Protein AF-A0A7S3RAZ2-F1 (afdb_monomer)

Solvent-accessible surface area (backbone atoms only — not comparable to full-atom values): 6724 Å² total; per-residue (Å²): 108,84,90,80,52,88,80,63,63,67,46,31,61,75,82,66,69,67,35,38,14,40,27,32,29,52,48,97,82,71,45,79,45,81,25,70,18,52,43,33,34,47,98,48,96,88,49,57,47,50,14,58,59,39,4,49,52,46,37,46,74,71,70,47,57,67,52,31,41,44,36,38,39,28,36,29,84,82,50,82,57,35,54,35,71,76,52,74,72,52,46,60,49,50,56,58,41,36,76,57,21,78,78,47,41,80,44,50,37,65,62,82,78,79,79,83,86,126

Radius of gyration: 14.63 Å; Cα contacts (8 Å, |Δi|>4): 218; chains: 1; bounding box: 33×42×39 Å

Organism: NCBI:txid141414

Sequence (118 aa):
DFASGQKDPFWHRKSGKVCLSVVLCRGQDDKLEAYRGMNTEVSLPAGSLCAERAAIARAASDFRPAASIVAIITADPGGRLNPLWPCEVCQSWLSKLKAQNPEISVIAVSSTACDSFA

pLDDT: mean 92.41, std 7.46, range [54.97, 98.38]

InterPro domains:
  IPR016192 APOBEC/CMP deaminase, zinc-binding [PS00903] (50-94)
  IPR016193 Cytidine deaminase-like [SSF53927] (33-106)
  IPR032723 Deaminase, LmjF36.5940-like [PF14421] (8-62)
  IPR032723 Deaminase, LmjF36.5940-like [PF14421] (76-116)

Foldseek 3Di:
DVVPDDDDCQFVVPPVFKKKKWWWFQDPVRDTDIFIFIKGAHPDPVGIRHRQNRRVVRCVVVVGDLLRTAEMEMDRQVLPCFLPDDDPVVVVVVVVSCVSHVNRYYYRGNHPDDDDDD

Structure (mmCIF, N/CA/C/O backbone):
data_AF-A0A7S3RAZ2-F1
#
_entry.id   AF-A0A7S3RAZ2-F1
#
loop_
_atom_site.group_PDB
_atom_site.id
_atom_site.type_symbol
_atom_site.label_atom_id
_atom_site.label_alt_id
_atom_site.label_comp_id
_atom_site.label_asym_id
_atom_site.label_entity_id
_atom_site.label_seq_id
_atom_site.pdbx_PDB_ins_code
_atom_site.Cartn_x
_atom_site.Cartn_y
_atom_site.Cartn_z
_atom_site.occupancy
_atom_site.B_iso_or_equiv
_atom_site.auth_seq_id
_atom_site.auth_comp_id
_atom_site.auth_asym_id
_atom_site.auth_atom_id
_atom_site.pdbx_PDB_model_num
ATOM 1 N N . ASP A 1 1 ? -8.542 -4.751 -15.168 1.00 63.50 1 ASP A N 1
ATOM 2 C CA . ASP A 1 1 ? -7.644 -5.891 -14.926 1.00 63.50 1 ASP A CA 1
ATOM 3 C C . ASP A 1 1 ? -6.211 -5.411 -15.171 1.00 63.50 1 ASP A C 1
ATOM 5 O O . ASP A 1 1 ? -6.010 -4.594 -16.062 1.00 63.50 1 ASP A O 1
ATOM 9 N N . PHE A 1 2 ? -5.254 -5.792 -14.318 1.00 76.19 2 PHE A N 1
ATOM 10 C CA . PHE A 1 2 ? -3.861 -5.335 -14.424 1.00 76.19 2 PHE A CA 1
ATOM 11 C C . PHE A 1 2 ? -3.203 -5.818 -15.723 1.00 76.19 2 PHE A C 1
ATOM 13 O O . PHE A 1 2 ? -2.465 -5.059 -16.350 1.00 76.19 2 PHE A O 1
ATOM 20 N N . ALA A 1 3 ? -3.494 -7.052 -16.148 1.00 75.81 3 ALA A N 1
ATOM 21 C CA . ALA A 1 3 ? -2.902 -7.635 -17.350 1.00 75.81 3 ALA A CA 1
ATOM 22 C C . ALA A 1 3 ? -3.418 -6.974 -18.639 1.00 75.81 3 ALA A C 1
ATOM 24 O O . ALA A 1 3 ? -2.672 -6.842 -19.607 1.00 75.81 3 ALA A O 1
ATOM 25 N N . SER A 1 4 ? -4.673 -6.521 -18.637 1.00 77.25 4 SER A N 1
ATOM 26 C CA . SER A 1 4 ? -5.346 -5.956 -19.810 1.00 77.25 4 SER A CA 1
ATOM 27 C C . SER A 1 4 ? -5.179 -4.437 -19.968 1.00 77.25 4 SER A C 1
ATOM 29 O O . SER A 1 4 ? -5.682 -3.864 -20.932 1.00 77.25 4 SER A O 1
ATOM 31 N N . GLY A 1 5 ? -4.568 -3.754 -18.995 1.00 79.12 5 GLY A N 1
ATOM 32 C CA . GLY A 1 5 ? -4.484 -2.293 -18.971 1.00 79.12 5 GLY A CA 1
ATOM 33 C C . GLY A 1 5 ? -3.352 -1.744 -19.841 1.00 79.12 5 GLY A C 1
ATOM 34 O O . GLY A 1 5 ? -2.210 -2.195 -19.738 1.00 79.12 5 GLY A O 1
ATOM 35 N N . GLN A 1 6 ? -3.636 -0.716 -20.650 1.00 83.25 6 GLN A N 1
ATOM 36 C CA . GLN A 1 6 ? -2.586 0.044 -21.330 1.00 83.25 6 GLN A CA 1
ATOM 37 C C . GLN A 1 6 ? -1.728 0.773 -20.290 1.00 83.25 6 GLN A C 1
ATOM 39 O O . GLN A 1 6 ? -2.229 1.555 -19.481 1.00 83.25 6 GLN A O 1
ATOM 44 N N . LYS A 1 7 ? -0.422 0.504 -20.307 1.00 85.56 7 LYS A N 1
ATOM 45 C CA . LYS A 1 7 ? 0.535 1.114 -19.382 1.00 85.56 7 LYS A CA 1
ATOM 46 C C . LYS A 1 7 ? 1.023 2.435 -19.958 1.00 85.56 7 LYS A C 1
ATOM 48 O O . LYS A 1 7 ? 1.630 2.453 -21.026 1.00 85.56 7 LYS A O 1
ATOM 53 N N . ASP A 1 8 ? 0.789 3.520 -19.234 1.00 89.50 8 ASP A N 1
ATOM 54 C CA . ASP A 1 8 ? 1.394 4.812 -19.541 1.00 89.50 8 ASP A CA 1
ATOM 55 C C . ASP A 1 8 ? 2.811 4.867 -18.925 1.00 89.50 8 ASP A C 1
ATOM 57 O O . ASP A 1 8 ? 2.956 4.715 -17.701 1.00 89.50 8 ASP A O 1
ATOM 61 N N . PRO A 1 9 ? 3.868 5.053 -19.745 1.00 88.44 9 PRO A N 1
ATOM 62 C CA . PRO A 1 9 ? 5.252 5.083 -19.275 1.00 88.44 9 PRO A CA 1
ATOM 63 C C . PRO A 1 9 ? 5.532 6.224 -18.289 1.00 88.44 9 PRO A C 1
ATOM 65 O O . PRO A 1 9 ? 6.489 6.135 -17.519 1.00 88.44 9 PRO A O 1
ATOM 68 N N . PHE A 1 10 ? 4.705 7.273 -18.261 1.00 92.00 10 PHE A N 1
ATOM 69 C CA . PHE A 1 10 ? 4.857 8.391 -17.336 1.00 92.00 10 PHE A CA 1
ATOM 70 C C . PHE A 1 10 ? 4.833 7.945 -15.867 1.00 92.00 10 PHE A C 1
ATOM 72 O O . PHE A 1 10 ? 5.679 8.368 -15.072 1.00 92.00 10 PHE A O 1
ATOM 79 N N . TRP A 1 11 ? 3.903 7.053 -15.504 1.00 93.12 11 TRP A N 1
ATOM 80 C CA . TRP A 1 11 ? 3.689 6.649 -14.111 1.00 93.12 11 TRP A CA 1
ATOM 81 C C . TRP A 1 11 ? 4.777 5.732 -13.560 1.00 93.12 11 TRP A C 1
ATOM 83 O O . TRP A 1 11 ? 4.918 5.657 -12.347 1.00 93.12 11 TRP A O 1
ATOM 93 N N . HIS A 1 12 ? 5.570 5.074 -14.407 1.00 92.75 12 HIS A N 1
ATOM 94 C CA . HIS A 1 12 ? 6.629 4.140 -13.995 1.00 92.75 12 HIS A CA 1
ATOM 95 C C . HIS A 1 12 ? 7.958 4.451 -14.699 1.00 92.75 12 HIS A C 1
ATOM 97 O O . HIS A 1 12 ? 8.694 3.559 -15.114 1.00 92.75 12 HIS A O 1
ATOM 103 N N . ARG A 1 13 ? 8.262 5.744 -14.862 1.00 89.94 13 ARG A N 1
ATOM 104 C CA . ARG A 1 13 ? 9.382 6.238 -15.683 1.00 89.94 13 ARG A CA 1
ATOM 105 C C . ARG A 1 13 ? 10.790 5.919 -15.167 1.00 89.94 13 ARG A C 1
ATOM 107 O O . ARG A 1 13 ? 11.744 6.202 -15.885 1.00 89.94 13 ARG A O 1
ATOM 114 N N . LYS A 1 14 ? 10.957 5.433 -13.929 1.00 88.56 14 LYS A N 1
ATOM 115 C CA . LYS A 1 14 ? 12.289 5.175 -13.349 1.00 88.56 14 LYS A CA 1
ATOM 116 C C . LYS A 1 14 ? 12.703 3.723 -13.537 1.00 88.56 14 LYS A C 1
ATOM 118 O O . LYS A 1 14 ? 13.692 3.451 -14.204 1.00 88.56 14 LYS A O 1
ATOM 123 N N . SER A 1 15 ? 11.967 2.802 -12.929 1.00 89.88 15 SER A N 1
ATOM 124 C CA . SER A 1 15 ? 12.282 1.377 -12.921 1.00 89.88 15 SER A CA 1
ATOM 125 C C . SER A 1 15 ? 11.433 0.572 -13.904 1.00 89.88 15 SER A C 1
ATOM 127 O O . SER A 1 15 ? 11.802 -0.551 -14.246 1.00 89.88 15 SER A O 1
ATOM 129 N 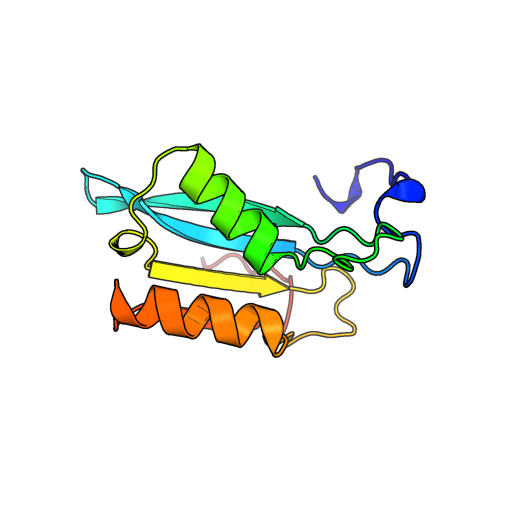N . GLY A 1 16 ? 10.282 1.107 -14.329 1.00 89.06 16 GLY A N 1
ATOM 130 C CA . GLY A 1 16 ? 9.278 0.372 -15.103 1.00 89.06 16 GLY A CA 1
ATOM 131 C C . GLY A 1 16 ? 8.548 -0.714 -14.304 1.00 89.06 16 GLY A C 1
ATOM 132 O O . GLY A 1 16 ? 7.707 -1.419 -14.863 1.00 89.06 16 GLY A O 1
ATOM 133 N N . LYS A 1 17 ? 8.861 -0.880 -13.012 1.00 89.88 17 LYS A N 1
ATOM 134 C CA . LYS A 1 17 ? 8.290 -1.927 -12.163 1.00 89.88 17 LYS A CA 1
ATOM 135 C C . LYS A 1 17 ? 6.982 -1.458 -11.552 1.00 89.88 17 LYS A C 1
ATOM 137 O O . LYS A 1 17 ? 6.911 -0.380 -10.964 1.00 89.88 17 LYS A O 1
ATOM 142 N N . VAL A 1 18 ? 5.973 -2.313 -11.649 1.00 93.00 18 VAL A N 1
ATOM 143 C CA . VAL A 1 18 ? 4.691 -2.104 -10.984 1.00 93.00 18 VAL A CA 1
ATOM 144 C C . VAL A 1 18 ? 4.676 -2.910 -9.696 1.00 93.00 18 VAL A C 1
ATOM 146 O O . VAL A 1 18 ? 5.044 -4.076 -9.698 1.00 93.00 18 VAL A O 1
ATOM 149 N N . CYS A 1 19 ? 4.208 -2.296 -8.623 1.00 94.75 19 CYS A N 1
ATOM 150 C CA . CYS A 1 19 ? 3.876 -2.912 -7.354 1.00 94.75 19 CYS A CA 1
ATOM 151 C C . CYS A 1 19 ? 2.410 -2.590 -7.062 1.00 94.75 19 CYS A C 1
ATOM 153 O O . CYS A 1 19 ? 1.959 -1.459 -7.262 1.00 94.75 19 CYS A O 1
ATOM 155 N N . LEU A 1 20 ? 1.673 -3.577 -6.573 1.00 95.69 20 LEU A N 1
ATOM 156 C CA . LEU A 1 20 ? 0.270 -3.455 -6.204 1.00 95.69 20 LEU A CA 1
ATOM 157 C C . LEU A 1 20 ? 0.131 -3.626 -4.698 1.00 95.69 20 LEU A C 1
ATOM 159 O O . LEU A 1 20 ? 0.851 -4.414 -4.086 1.00 95.69 20 LEU A O 1
ATOM 163 N N . SER A 1 21 ? -0.814 -2.906 -4.104 1.00 97.44 21 SER A N 1
ATOM 164 C CA . SER A 1 21 ? -1.168 -3.083 -2.703 1.00 97.44 21 SER A CA 1
ATOM 165 C C . SER A 1 21 ? -2.676 -3.033 -2.498 1.00 97.44 21 SER A C 1
ATOM 167 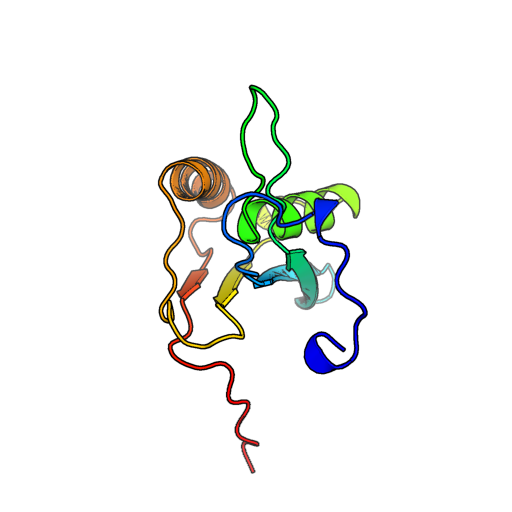O O . SER A 1 21 ? -3.395 -2.342 -3.225 1.00 97.44 21 SER A O 1
ATOM 169 N N . VAL A 1 22 ? -3.148 -3.777 -1.503 1.00 97.75 22 VAL A N 1
ATOM 170 C CA . VAL A 1 22 ? -4.521 -3.745 -1.009 1.00 97.75 22 VAL A CA 1
ATOM 171 C C . VAL A 1 22 ? -4.494 -3.413 0.476 1.00 97.75 22 VAL A C 1
ATOM 173 O O . VAL A 1 22 ? -3.835 -4.089 1.261 1.00 97.75 22 VAL A O 1
ATOM 176 N N . VAL A 1 23 ? -5.243 -2.384 0.854 1.00 98.38 23 VAL A N 1
ATOM 177 C CA . VAL A 1 23 ? -5.566 -2.044 2.239 1.00 98.38 23 VAL A CA 1
ATOM 178 C C . VAL A 1 23 ? -6.953 -2.588 2.542 1.00 98.38 23 VAL A C 1
ATOM 180 O O . VAL A 1 23 ? -7.895 -2.307 1.802 1.00 98.38 23 VAL A O 1
ATOM 183 N N . LEU A 1 24 ? -7.080 -3.355 3.621 1.00 98.25 24 LEU A N 1
ATOM 184 C CA . LEU A 1 24 ? -8.367 -3.805 4.139 1.00 98.25 24 LEU A CA 1
ATOM 185 C C . LEU A 1 24 ? -8.773 -2.926 5.318 1.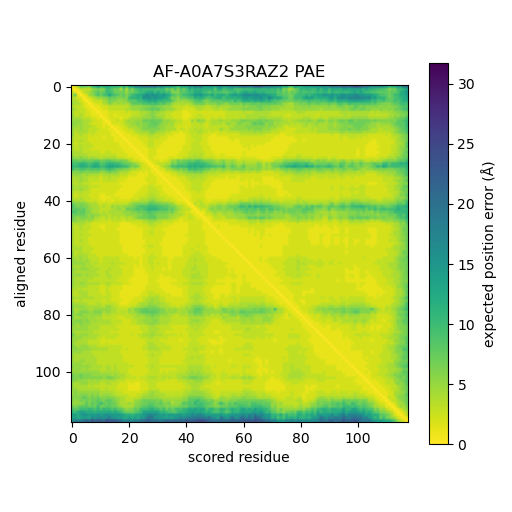00 98.25 24 LEU A C 1
ATOM 187 O O . LEU A 1 24 ? -8.025 -2.801 6.292 1.00 98.25 24 LEU A O 1
ATOM 191 N N . CYS A 1 25 ? -9.968 -2.355 5.231 1.00 98.00 25 CYS A N 1
ATOM 192 C CA . CYS A 1 25 ? -10.613 -1.624 6.311 1.00 98.00 25 CYS A CA 1
ATOM 193 C C . CYS A 1 25 ? -11.812 -2.413 6.834 1.00 98.00 25 CYS A C 1
ATOM 195 O O . CYS A 1 25 ? -12.557 -3.000 6.052 1.00 98.00 25 CYS A O 1
ATOM 197 N N . ARG A 1 26 ? -12.030 -2.394 8.147 1.00 97.44 26 ARG A N 1
ATOM 198 C CA . ARG A 1 26 ? -13.258 -2.894 8.767 1.00 97.44 26 ARG A CA 1
ATOM 199 C C . ARG A 1 26 ? -14.334 -1.805 8.734 1.00 97.44 26 ARG A C 1
ATOM 201 O O . ARG A 1 26 ? -14.116 -0.702 9.235 1.00 97.44 26 ARG A O 1
ATOM 208 N N . GLY A 1 27 ? -15.458 -2.098 8.089 1.00 92.94 27 GLY A N 1
ATOM 209 C CA . GLY A 1 27 ? -16.639 -1.242 8.011 1.00 92.94 27 GLY A CA 1
ATOM 210 C C . GLY A 1 27 ? -17.463 -1.241 9.301 1.00 92.94 27 GLY A C 1
ATOM 211 O O . GLY A 1 27 ? -17.135 -1.925 10.267 1.00 92.94 27 GLY A O 1
ATOM 212 N N . GLN A 1 28 ? -18.547 -0.459 9.312 1.00 83.56 28 GLN A N 1
ATOM 213 C CA . GLN A 1 28 ? -19.447 -0.338 10.471 1.00 83.56 28 GLN A CA 1
ATOM 214 C C . GLN A 1 28 ? -20.240 -1.621 10.764 1.00 83.56 28 GLN A C 1
ATOM 216 O O . GLN A 1 28 ? -20.669 -1.830 11.891 1.00 83.56 28 GLN A O 1
ATOM 221 N N . ASP A 1 29 ? -20.434 -2.471 9.759 1.00 90.38 29 ASP A N 1
ATOM 222 C CA . ASP A 1 29 ? -21.132 -3.756 9.835 1.00 90.38 29 ASP A CA 1
ATOM 223 C C . ASP A 1 29 ? -20.157 -4.946 9.912 1.00 90.38 29 ASP A C 1
ATOM 225 O O . ASP A 1 29 ? -20.491 -6.053 9.492 1.00 90.38 29 ASP A O 1
ATOM 229 N N . ASP A 1 30 ? -18.929 -4.696 10.382 1.00 88.94 30 ASP A N 1
ATOM 230 C CA . ASP A 1 30 ? -17.798 -5.633 10.407 1.00 88.94 30 ASP A CA 1
ATOM 231 C C . ASP A 1 30 ? -17.372 -6.192 9.037 1.00 88.94 30 ASP A C 1
ATOM 233 O O . ASP A 1 30 ? -16.449 -7.011 8.959 1.00 88.94 30 ASP A O 1
ATOM 237 N N . LYS A 1 31 ? -17.958 -5.719 7.928 1.00 95.25 31 LYS A N 1
ATOM 238 C CA . LYS A 1 31 ? -17.523 -6.134 6.593 1.00 95.25 31 LYS A CA 1
ATOM 239 C C . LYS A 1 31 ? -16.151 -5.572 6.269 1.00 95.25 31 LYS A C 1
ATOM 241 O O . LYS A 1 31 ? -15.805 -4.445 6.622 1.00 95.25 31 LYS A O 1
ATOM 246 N N . LEU A 1 32 ? -15.366 -6.370 5.553 1.00 96.62 32 LEU A N 1
ATOM 247 C CA . LEU A 1 32 ? -14.074 -5.940 5.043 1.00 96.62 32 LEU A CA 1
ATOM 248 C C . LEU A 1 32 ? -14.254 -5.203 3.720 1.00 96.62 32 LEU A C 1
ATOM 250 O O . LEU A 1 32 ? -14.827 -5.726 2.766 1.00 96.62 32 LEU A O 1
ATOM 254 N N . GLU A 1 33 ? -13.704 -4.000 3.663 1.00 97.12 33 GLU A N 1
ATOM 255 C CA . GLU A 1 33 ? -13.672 -3.160 2.477 1.00 97.12 33 GLU A CA 1
ATOM 256 C C . GLU A 1 33 ? -12.238 -3.033 1.970 1.00 97.12 33 GLU A C 1
ATOM 258 O O . GLU A 1 33 ? -11.314 -2.761 2.739 1.00 97.12 33 GLU A O 1
ATOM 263 N N . ALA A 1 34 ? -12.047 -3.248 0.669 1.00 97.62 34 ALA A N 1
ATOM 264 C CA . ALA A 1 34 ? -10.728 -3.311 0.054 1.00 97.62 34 ALA A CA 1
ATOM 265 C C . ALA A 1 34 ? -10.425 -2.062 -0.780 1.00 97.62 34 ALA A C 1
ATOM 267 O O . ALA A 1 34 ? -11.141 -1.738 -1.728 1.00 97.62 34 ALA A O 1
ATOM 268 N N . TYR A 1 35 ? -9.292 -1.428 -0.491 1.00 98.06 35 TYR A N 1
ATOM 269 C CA . TYR A 1 35 ? -8.782 -0.260 -1.199 1.00 98.06 35 TYR A CA 1
ATOM 270 C C . TYR A 1 35 ? -7.490 -0.607 -1.920 1.00 98.06 35 TYR A C 1
ATOM 272 O O . TYR A 1 35 ? -6.540 -1.104 -1.322 1.00 98.06 35 TYR A O 1
ATOM 280 N N . ARG A 1 36 ? -7.456 -0.358 -3.229 1.00 97.38 36 ARG A N 1
ATOM 281 C CA . ARG A 1 36 ? -6.336 -0.737 -4.097 1.00 97.38 36 ARG A CA 1
ATOM 282 C C . ARG A 1 36 ? -5.393 0.442 -4.301 1.00 97.38 36 ARG A C 1
ATOM 284 O O . ARG A 1 36 ? -5.840 1.575 -4.465 1.00 97.38 36 ARG A O 1
ATOM 291 N N . GLY A 1 37 ? -4.100 0.154 -4.355 1.00 96.94 37 GLY A N 1
ATOM 292 C CA . GLY A 1 37 ? -3.046 1.109 -4.665 1.00 96.94 37 GLY A CA 1
ATOM 293 C C . GLY A 1 37 ? -2.018 0.522 -5.622 1.00 96.94 37 GLY A C 1
ATOM 294 O O . GLY A 1 37 ? -1.801 -0.688 -5.667 1.00 96.94 37 GLY A O 1
ATOM 295 N N . MET A 1 38 ? -1.383 1.405 -6.384 1.00 96.19 38 MET A N 1
ATOM 296 C CA . MET A 1 38 ? -0.280 1.102 -7.291 1.00 96.19 38 MET A CA 1
ATOM 297 C C . MET A 1 38 ? 0.811 2.147 -7.071 1.00 96.19 38 MET A C 1
ATOM 299 O O . MET A 1 38 ? 0.500 3.305 -6.773 1.00 96.19 38 MET A O 1
ATOM 303 N N . ASN A 1 39 ? 2.078 1.750 -7.168 1.00 96.19 39 ASN A N 1
ATOM 304 C CA . ASN A 1 39 ? 3.174 2.710 -7.082 1.00 96.19 39 ASN A CA 1
ATOM 305 C C . ASN A 1 39 ? 3.148 3.694 -8.262 1.00 96.19 39 ASN A C 1
ATOM 307 O O . ASN A 1 39 ? 2.624 3.404 -9.333 1.00 96.19 39 ASN A O 1
ATOM 311 N N . THR A 1 40 ? 3.741 4.868 -8.064 1.00 96.00 40 THR A N 1
ATOM 312 C CA . THR A 1 40 ? 4.047 5.805 -9.147 1.00 96.00 40 THR A CA 1
ATOM 313 C C . THR A 1 40 ? 5.455 6.358 -8.975 1.00 96.00 40 THR A C 1
ATOM 315 O O . THR A 1 40 ? 5.912 6.667 -7.875 1.00 96.00 40 THR A O 1
ATOM 318 N N . GLU A 1 41 ? 6.179 6.491 -10.077 1.00 94.50 41 GLU A N 1
ATOM 319 C CA . GLU A 1 41 ? 7.600 6.811 -10.109 1.00 94.50 41 GLU A CA 1
ATOM 320 C C . GLU A 1 41 ? 7.899 8.118 -10.837 1.00 94.50 41 GLU A C 1
ATOM 322 O O . GLU A 1 41 ? 8.873 8.232 -11.577 1.00 94.50 41 GLU A O 1
ATOM 327 N N . VAL A 1 42 ? 7.089 9.143 -10.603 1.00 90.56 42 VAL A N 1
ATOM 328 C CA . VAL A 1 42 ? 7.330 10.469 -11.175 1.00 90.56 42 VAL A CA 1
ATOM 329 C C . VAL A 1 42 ? 8.639 11.085 -10.644 1.00 90.56 42 VAL A C 1
ATOM 331 O O . VAL A 1 42 ? 9.060 10.846 -9.506 1.00 90.56 42 VAL A O 1
ATOM 334 N N . SER A 1 43 ? 9.334 11.861 -11.481 1.00 85.81 43 SER A N 1
ATOM 335 C CA . SER A 1 43 ? 10.572 12.553 -11.088 1.00 85.81 43 SER A CA 1
ATOM 336 C C . SER A 1 43 ? 10.244 13.848 -10.356 1.00 85.81 43 SER A C 1
ATOM 338 O O . SER A 1 43 ? 10.241 14.919 -10.955 1.00 85.81 43 SER A O 1
ATOM 340 N N . LEU A 1 44 ? 9.955 13.729 -9.063 1.00 87.94 44 LEU A N 1
ATOM 341 C CA . LEU A 1 44 ? 9.693 14.853 -8.167 1.00 87.94 44 LEU A CA 1
ATOM 342 C C . LEU A 1 44 ? 10.699 14.868 -7.006 1.00 87.94 44 LEU A C 1
ATOM 344 O O . LEU A 1 44 ? 11.161 13.794 -6.609 1.00 87.94 44 LEU A O 1
ATOM 348 N N . PRO A 1 45 ? 10.987 16.042 -6.407 1.00 90.38 45 PRO A N 1
ATOM 349 C CA . PRO A 1 45 ? 11.815 16.141 -5.200 1.00 90.38 45 PRO A CA 1
ATOM 350 C C . PRO A 1 45 ? 11.286 15.297 -4.033 1.00 90.38 45 PRO A C 1
ATOM 352 O O . PRO A 1 45 ? 12.062 14.697 -3.300 1.00 90.38 45 PRO A O 1
ATOM 355 N N . ALA A 1 46 ? 9.959 15.184 -3.908 1.00 87.12 46 ALA A N 1
ATOM 356 C CA . ALA A 1 46 ? 9.298 14.342 -2.907 1.00 87.12 46 ALA A CA 1
ATOM 357 C C . ALA A 1 46 ? 9.450 12.827 -3.168 1.00 87.12 46 ALA A C 1
ATOM 359 O O . ALA A 1 46 ? 9.052 12.008 -2.341 1.00 87.12 46 ALA A O 1
ATOM 360 N N . GLY A 1 47 ? 10.020 12.446 -4.313 1.00 89.19 47 GLY A N 1
ATOM 361 C CA . GLY A 1 47 ? 10.249 11.062 -4.693 1.00 89.19 47 GLY A CA 1
ATOM 362 C C . GLY A 1 47 ? 9.013 10.353 -5.246 1.00 89.19 47 GLY A C 1
ATOM 363 O O . GLY A 1 47 ? 8.019 10.958 -5.641 1.00 89.19 47 GLY A O 1
ATOM 364 N N . SER A 1 48 ? 9.132 9.031 -5.328 1.00 94.25 48 SER A N 1
ATOM 365 C CA . SER A 1 48 ? 8.113 8.122 -5.854 1.00 94.25 48 SER A CA 1
ATOM 366 C C . SER A 1 48 ? 7.084 7.759 -4.772 1.00 94.25 48 SER A C 1
ATOM 368 O O . SER A 1 48 ? 7.397 7.753 -3.576 1.00 94.25 48 SER A O 1
ATOM 370 N N . LEU A 1 49 ? 5.854 7.434 -5.169 1.00 96.00 49 LEU A N 1
ATOM 371 C CA . LEU A 1 49 ? 4.802 6.946 -4.277 1.00 96.00 49 LEU A CA 1
ATOM 372 C C . LEU A 1 49 ? 4.790 5.415 -4.295 1.00 96.00 49 LEU A C 1
ATOM 374 O O . LEU A 1 49 ? 4.684 4.811 -5.354 1.00 96.00 49 LEU A O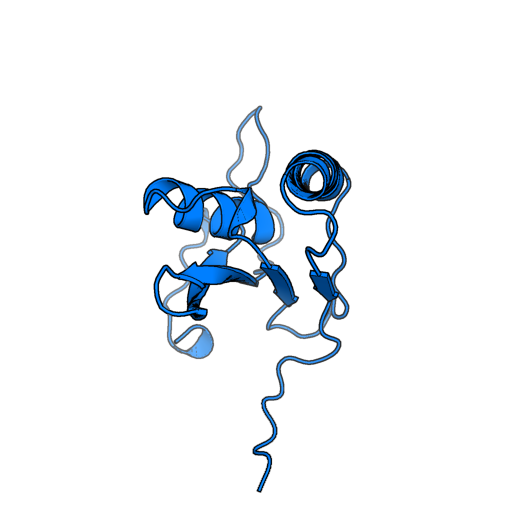 1
ATOM 378 N N . CYS A 1 50 ? 4.905 4.783 -3.130 1.00 96.94 50 CYS A N 1
ATOM 379 C CA . CYS A 1 50 ? 4.828 3.326 -3.002 1.00 96.94 50 CYS A CA 1
ATOM 380 C C . CYS A 1 50 ? 3.366 2.858 -3.033 1.00 96.94 50 CYS A C 1
ATOM 382 O O . CYS A 1 50 ? 2.465 3.615 -2.660 1.00 96.94 50 CYS A O 1
ATOM 384 N N . ALA A 1 51 ? 3.137 1.611 -3.441 1.00 97.56 51 ALA A N 1
ATOM 385 C CA . ALA A 1 51 ? 1.797 1.058 -3.621 1.00 97.56 51 ALA A CA 1
ATOM 386 C C . ALA A 1 51 ? 0.983 1.053 -2.318 1.00 97.56 51 ALA A C 1
ATOM 388 O O . ALA A 1 51 ? -0.200 1.387 -2.327 1.00 97.56 51 ALA A O 1
ATOM 389 N N . GLU A 1 52 ? 1.632 0.758 -1.192 1.00 98.12 52 GLU A N 1
ATOM 390 C CA . GLU A 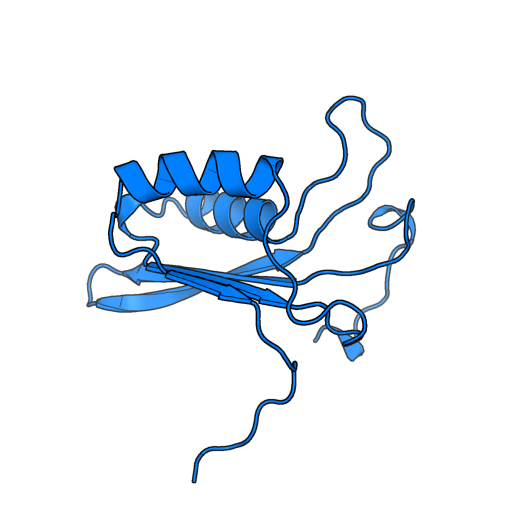1 52 ? 1.035 0.744 0.145 1.00 98.12 52 GLU A CA 1
ATOM 391 C C . GLU A 1 52 ? 0.513 2.131 0.510 1.00 98.12 52 GLU A C 1
ATOM 393 O O . GLU A 1 52 ? -0.634 2.291 0.918 1.00 98.12 52 GLU A O 1
ATOM 398 N N . ARG A 1 53 ? 1.335 3.166 0.294 1.00 97.50 53 ARG A N 1
ATOM 399 C CA . ARG A 1 53 ? 0.954 4.559 0.567 1.00 97.50 53 ARG A CA 1
ATOM 400 C C . ARG A 1 53 ? -0.171 5.024 -0.350 1.00 97.50 53 ARG A C 1
ATOM 402 O O . ARG A 1 53 ? -1.052 5.740 0.113 1.00 97.50 53 ARG A O 1
ATOM 409 N N . ALA A 1 54 ? -0.174 4.599 -1.613 1.00 98.06 54 ALA A N 1
ATOM 410 C CA . ALA A 1 54 ? -1.275 4.881 -2.529 1.00 98.06 54 ALA A CA 1
ATOM 411 C C . ALA A 1 54 ? -2.593 4.243 -2.049 1.00 98.06 54 ALA A C 1
ATOM 413 O O . ALA A 1 54 ? -3.624 4.913 -2.031 1.00 98.06 54 ALA A O 1
ATOM 414 N N . ALA A 1 55 ? -2.559 2.984 -1.599 1.00 98.31 55 ALA A N 1
ATOM 415 C CA . ALA A 1 55 ? -3.733 2.286 -1.072 1.00 98.31 55 ALA A CA 1
ATOM 416 C C . ALA A 1 55 ? -4.242 2.918 0.237 1.00 98.31 55 ALA A C 1
ATOM 418 O O . ALA A 1 55 ? -5.444 3.131 0.392 1.00 98.31 55 ALA A O 1
ATOM 419 N N . ILE A 1 56 ? -3.334 3.283 1.152 1.00 98.00 56 ILE A N 1
ATOM 420 C CA . ILE A 1 56 ? -3.682 3.956 2.415 1.00 98.00 56 ILE A CA 1
ATOM 421 C C . ILE A 1 56 ? -4.319 5.318 2.124 1.00 98.00 56 ILE A C 1
ATOM 423 O O . ILE A 1 56 ? -5.366 5.640 2.679 1.00 98.00 56 ILE A O 1
ATOM 427 N N . ALA A 1 57 ? -3.715 6.111 1.233 1.00 97.94 57 ALA A N 1
ATOM 428 C CA . ALA A 1 57 ? -4.246 7.414 0.848 1.00 97.94 57 ALA A CA 1
ATOM 429 C C . ALA A 1 57 ? -5.635 7.293 0.209 1.00 97.94 57 ALA A C 1
ATOM 431 O O . ALA A 1 57 ? -6.497 8.136 0.457 1.00 97.94 57 ALA A O 1
ATOM 432 N N . ARG A 1 58 ? -5.874 6.230 -0.569 1.00 98.25 58 ARG A N 1
ATOM 433 C CA . ARG A 1 58 ? -7.193 5.950 -1.135 1.00 98.25 58 ARG A CA 1
ATOM 434 C C . ARG A 1 58 ? -8.227 5.644 -0.050 1.00 98.25 58 ARG A C 1
ATOM 436 O O . ARG A 1 58 ? -9.289 6.254 -0.072 1.00 98.25 58 ARG A O 1
ATOM 443 N N . ALA A 1 59 ? -7.910 4.767 0.902 1.00 98.00 59 ALA A N 1
ATOM 444 C CA . ALA A 1 59 ? -8.799 4.473 2.029 1.00 98.00 59 ALA A CA 1
ATOM 445 C C . ALA A 1 59 ? -9.111 5.736 2.855 1.00 98.00 59 ALA A C 1
ATOM 447 O O . ALA A 1 59 ? -10.265 5.999 3.188 1.00 98.00 59 ALA A O 1
ATOM 448 N N . ALA A 1 60 ? -8.093 6.558 3.126 1.00 97.69 60 ALA A N 1
ATOM 449 C CA . ALA A 1 60 ? -8.252 7.819 3.846 1.00 97.69 60 ALA A CA 1
ATOM 450 C C . ALA A 1 60 ? -9.106 8.840 3.073 1.00 97.69 60 ALA A C 1
ATOM 452 O O . ALA A 1 60 ? -9.883 9.571 3.680 1.00 97.69 60 ALA A O 1
ATOM 453 N N . SER A 1 61 ? -8.989 8.873 1.741 1.00 98.06 61 SER A N 1
ATOM 454 C CA . SER A 1 61 ? -9.796 9.743 0.869 1.00 98.06 61 SER A CA 1
ATOM 455 C C . SER A 1 61 ? -11.269 9.333 0.837 1.00 98.06 61 SER A C 1
ATOM 457 O O . SER A 1 61 ? -12.130 10.184 0.646 1.00 98.06 61 SER A O 1
ATOM 459 N N 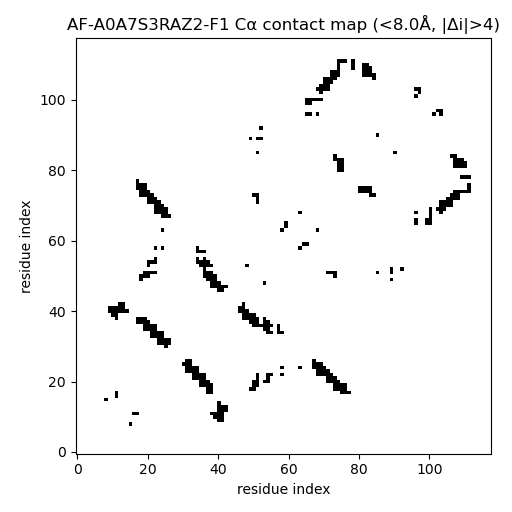. ASP A 1 62 ? -11.558 8.057 1.101 1.00 97.12 62 ASP A N 1
ATOM 460 C CA . ASP A 1 62 ? -12.914 7.540 1.308 1.00 97.12 62 ASP A CA 1
ATOM 461 C C . ASP A 1 62 ? -13.324 7.616 2.803 1.00 97.12 62 ASP A C 1
ATOM 463 O O . ASP A 1 62 ? -14.190 6.879 3.269 1.00 97.12 62 ASP A O 1
ATOM 467 N N . PHE A 1 63 ? -12.691 8.524 3.563 1.00 96.19 63 PHE A N 1
ATOM 468 C CA . PHE A 1 63 ? -12.951 8.852 4.973 1.00 96.19 63 PHE A CA 1
ATOM 469 C C . PHE A 1 63 ? -12.866 7.674 5.951 1.00 96.19 63 PHE A C 1
ATOM 471 O O . PHE A 1 63 ? -13.464 7.704 7.031 1.00 96.19 63 PHE A O 1
ATOM 478 N N . ARG A 1 64 ? -12.093 6.633 5.621 1.00 97.00 64 ARG A N 1
ATOM 479 C CA . ARG A 1 64 ? -11.895 5.510 6.541 1.00 97.00 64 ARG A CA 1
ATOM 480 C C . ARG A 1 64 ? -11.021 5.921 7.726 1.00 97.00 64 ARG A C 1
ATOM 482 O O . ARG A 1 64 ? -9.926 6.449 7.515 1.00 97.00 64 ARG A O 1
ATOM 489 N N . PRO A 1 65 ? -11.447 5.650 8.975 1.00 96.62 65 PRO A N 1
ATOM 490 C CA . PRO A 1 65 ? -10.607 5.888 10.142 1.00 96.62 65 PRO A CA 1
ATOM 491 C C . PRO A 1 65 ? -9.316 5.075 10.052 1.00 96.62 65 PRO A C 1
ATOM 493 O O . PRO A 1 65 ? -9.354 3.901 9.683 1.00 96.62 65 PRO A O 1
ATOM 496 N N . ALA A 1 66 ? -8.182 5.640 10.467 1.00 96.94 66 ALA A N 1
ATOM 497 C CA . ALA A 1 66 ? -6.913 4.907 10.497 1.00 96.94 66 ALA A CA 1
ATOM 498 C C . ALA A 1 66 ? -7.004 3.617 11.336 1.00 96.94 66 ALA A C 1
ATOM 500 O O . ALA A 1 66 ? -6.493 2.580 10.923 1.00 96.94 66 ALA A O 1
ATOM 501 N N . ALA A 1 67 ? -7.730 3.660 12.460 1.00 96.81 67 ALA A N 1
ATOM 502 C CA . ALA A 1 67 ? -7.975 2.502 13.322 1.00 96.81 67 ALA A CA 1
ATOM 503 C C . ALA A 1 67 ? -8.796 1.385 12.645 1.00 96.81 67 ALA A C 1
ATOM 505 O O . ALA A 1 67 ? -8.745 0.238 13.077 1.00 96.81 67 ALA A O 1
ATOM 506 N N . SER A 1 68 ? -9.534 1.697 11.572 1.00 97.19 68 SER A N 1
ATOM 507 C CA . SER A 1 68 ? -10.282 0.692 10.808 1.00 97.19 68 SER A CA 1
ATOM 508 C C . SER A 1 68 ? -9.390 -0.137 9.885 1.00 97.19 68 SER A C 1
ATOM 510 O O . SER A 1 68 ? -9.828 -1.180 9.410 1.00 97.19 68 SER A O 1
ATOM 512 N N . ILE A 1 69 ? -8.156 0.299 9.609 1.00 97.75 69 ILE A N 1
ATOM 513 C CA . ILE A 1 69 ? -7.222 -0.449 8.767 1.00 97.75 69 ILE A CA 1
ATOM 514 C C . ILE A 1 69 ? -6.754 -1.683 9.538 1.00 97.75 69 ILE A C 1
ATOM 516 O O . ILE A 1 69 ? -6.126 -1.563 10.589 1.00 97.75 69 ILE A O 1
ATOM 520 N N . VAL A 1 70 ? -7.036 -2.868 8.999 1.00 97.81 70 VAL A N 1
ATOM 521 C CA . VAL A 1 70 ? -6.725 -4.155 9.642 1.00 97.81 70 VAL A CA 1
ATOM 522 C C . VAL A 1 70 ? -5.634 -4.934 8.921 1.00 97.81 70 VAL A C 1
ATOM 524 O O . VAL A 1 70 ? -4.925 -5.711 9.555 1.00 97.81 70 VAL A O 1
ATOM 527 N N . ALA A 1 71 ? -5.459 -4.724 7.616 1.00 98.00 71 ALA A N 1
ATOM 528 C CA . ALA A 1 71 ? -4.402 -5.387 6.868 1.00 98.00 71 ALA A CA 1
ATOM 529 C C . ALA A 1 71 ? -3.903 -4.550 5.693 1.00 98.00 71 ALA A C 1
ATOM 531 O O . ALA A 1 71 ? -4.658 -3.790 5.085 1.00 98.00 71 ALA A O 1
ATOM 532 N N . ILE A 1 72 ? -2.628 -4.731 5.361 1.00 98.00 72 ILE A N 1
ATOM 533 C CA . ILE A 1 72 ? -1.979 -4.161 4.183 1.00 98.00 72 ILE A CA 1
ATOM 534 C C . ILE A 1 72 ? -1.223 -5.285 3.495 1.00 98.00 72 ILE A C 1
ATOM 536 O O . ILE A 1 72 ? -0.355 -5.913 4.098 1.00 98.00 72 ILE A O 1
ATOM 540 N N . ILE A 1 73 ? -1.579 -5.545 2.244 1.00 97.31 73 ILE A N 1
ATOM 541 C CA . ILE A 1 73 ? -1.063 -6.657 1.451 1.00 97.31 73 ILE A CA 1
ATOM 542 C C . ILE A 1 73 ? -0.371 -6.077 0.228 1.00 97.31 73 ILE A C 1
ATOM 544 O O . ILE A 1 73 ? -0.963 -5.243 -0.453 1.00 97.31 73 ILE A O 1
ATOM 548 N N . THR A 1 74 ? 0.851 -6.509 -0.071 1.00 96.44 74 THR A N 1
ATOM 549 C CA . THR A 1 74 ? 1.636 -5.966 -1.192 1.00 96.44 74 THR A CA 1
ATOM 550 C C . THR A 1 74 ? 2.216 -7.079 -2.048 1.00 96.44 74 THR A C 1
ATOM 552 O O . THR A 1 74 ? 2.690 -8.086 -1.523 1.00 96.44 74 THR A O 1
ATOM 555 N N . ALA A 1 75 ? 2.187 -6.878 -3.367 1.00 95.31 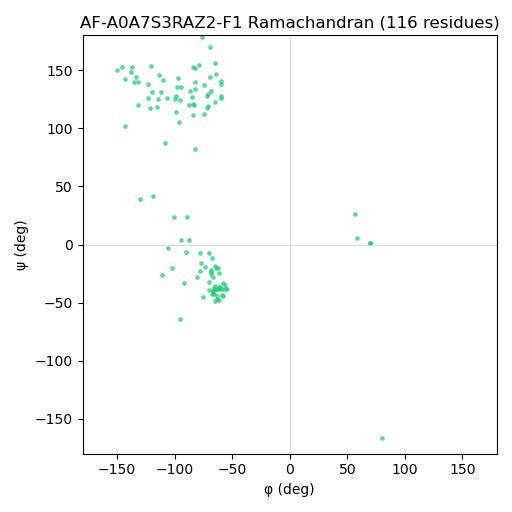75 ALA A N 1
ATOM 556 C CA . ALA A 1 75 ? 2.698 -7.817 -4.353 1.00 95.31 75 ALA A CA 1
ATOM 557 C C . ALA A 1 75 ? 3.363 -7.101 -5.537 1.00 95.31 75 ALA A C 1
ATOM 559 O O . ALA A 1 75 ? 2.863 -6.094 -6.043 1.00 95.31 75 ALA A O 1
ATOM 560 N N . ASP A 1 76 ? 4.448 -7.677 -6.037 1.00 93.88 76 ASP A N 1
ATOM 561 C CA . ASP A 1 76 ? 4.925 -7.488 -7.403 1.00 93.88 76 ASP A CA 1
ATOM 562 C C . ASP A 1 76 ? 4.169 -8.465 -8.325 1.00 93.88 76 ASP A C 1
ATOM 564 O O . ASP A 1 76 ? 4.380 -9.678 -8.235 1.00 93.88 76 ASP A O 1
ATOM 568 N N . PRO A 1 77 ? 3.292 -7.991 -9.226 1.00 91.31 77 PRO A N 1
ATOM 569 C CA . PRO A 1 77 ? 2.592 -8.853 -10.171 1.00 91.31 77 PRO A CA 1
ATOM 570 C C . PRO A 1 77 ? 3.519 -9.538 -11.183 1.00 91.31 77 PRO A C 1
ATOM 572 O O . PRO A 1 77 ? 3.120 -10.532 -11.780 1.00 91.31 77 PRO A O 1
ATOM 575 N N . GLY A 1 78 ? 4.746 -9.046 -11.379 1.00 88.25 78 GLY A N 1
ATOM 576 C CA . GLY A 1 78 ? 5.775 -9.725 -12.165 1.00 88.25 78 GLY A CA 1
ATOM 577 C C . GLY A 1 78 ? 6.469 -10.870 -11.422 1.00 88.25 78 GLY A C 1
ATOM 578 O O . GLY A 1 78 ? 7.265 -11.580 -12.035 1.00 88.25 78 GLY A O 1
ATOM 579 N N . GLY A 1 79 ? 6.202 -11.039 -10.121 1.00 88.94 79 GLY A N 1
ATOM 580 C CA . GLY A 1 79 ? 6.706 -12.133 -9.288 1.00 88.94 79 GLY A CA 1
ATOM 581 C C . GLY A 1 79 ? 8.206 -12.096 -8.983 1.00 88.94 79 GLY A C 1
ATOM 582 O O . GLY A 1 79 ? 8.701 -12.983 -8.298 1.00 88.94 79 GLY A O 1
ATOM 583 N N . ARG A 1 80 ? 8.949 -11.091 -9.458 1.00 88.44 80 ARG A N 1
ATOM 584 C CA . ARG A 1 80 ? 10.415 -11.037 -9.331 1.00 88.44 80 ARG A CA 1
ATOM 585 C C . ARG A 1 80 ? 10.867 -10.555 -7.960 1.00 88.44 80 ARG A C 1
ATOM 587 O O . ARG A 1 80 ? 11.975 -10.872 -7.545 1.00 88.44 80 ARG A O 1
ATOM 594 N N . LEU A 1 81 ? 10.045 -9.737 -7.307 1.00 90.12 81 LEU A N 1
ATOM 595 C CA . LEU A 1 81 ? 10.342 -9.140 -6.005 1.00 90.12 81 LEU A CA 1
ATOM 596 C C . LEU A 1 81 ? 9.560 -9.772 -4.851 1.00 90.12 81 LEU A C 1
ATOM 598 O O . LEU A 1 81 ? 9.745 -9.353 -3.713 1.00 90.12 81 LEU A O 1
ATOM 602 N N . ASN A 1 82 ? 8.674 -10.731 -5.121 1.00 92.06 82 ASN A N 1
ATOM 603 C CA . ASN A 1 82 ? 7.873 -11.356 -4.075 1.00 92.06 82 ASN A CA 1
ATOM 604 C C . ASN A 1 82 ? 8.718 -12.335 -3.238 1.00 92.06 82 ASN A C 1
ATOM 606 O O . ASN A 1 82 ? 9.472 -13.118 -3.816 1.00 92.06 82 ASN A O 1
ATOM 610 N N . PRO A 1 83 ? 8.574 -12.349 -1.898 1.00 94.12 83 PRO A N 1
ATOM 611 C CA . PRO A 1 83 ? 7.753 -11.447 -1.089 1.00 94.12 83 PRO A CA 1
ATOM 612 C C . PRO A 1 83 ? 8.333 -10.028 -0.996 1.00 94.12 83 PRO A C 1
ATOM 614 O O . PRO A 1 83 ? 9.484 -9.831 -0.607 1.00 94.12 83 PRO A O 1
ATOM 617 N N . LEU A 1 84 ? 7.499 -9.030 -1.307 1.00 93.12 84 LEU A N 1
ATOM 618 C CA . LEU A 1 84 ? 7.884 -7.621 -1.293 1.00 93.12 84 LEU A CA 1
ATOM 619 C C . LEU A 1 84 ? 7.497 -6.965 0.038 1.00 93.12 84 LEU A C 1
ATOM 621 O O . LEU A 1 84 ? 6.327 -6.660 0.277 1.00 93.12 84 LEU A O 1
ATOM 625 N N . TRP A 1 85 ? 8.489 -6.720 0.894 1.00 95.12 85 TRP A N 1
ATOM 626 C CA . TRP A 1 85 ? 8.292 -6.015 2.161 1.00 95.12 85 TRP A CA 1
ATOM 627 C C . TRP A 1 85 ? 8.275 -4.487 1.989 1.00 95.12 85 TRP A C 1
ATOM 629 O O . TRP A 1 85 ? 8.938 -3.964 1.088 1.00 95.12 85 TRP A O 1
ATOM 639 N N . PRO A 1 86 ? 7.565 -3.749 2.866 1.00 95.19 86 PRO A N 1
ATOM 640 C CA . PRO A 1 86 ? 7.522 -2.294 2.801 1.00 95.19 86 PRO A CA 1
ATOM 641 C C . PRO A 1 86 ? 8.904 -1.657 2.944 1.00 95.19 86 PRO A C 1
ATOM 643 O O . PRO A 1 86 ? 9.693 -2.039 3.811 1.00 95.19 86 PRO A O 1
ATOM 646 N N . CYS A 1 87 ? 9.177 -0.630 2.140 1.00 95.25 87 CYS A N 1
ATOM 647 C CA . CYS A 1 87 ? 10.403 0.159 2.270 1.00 95.25 87 CYS A CA 1
ATOM 648 C C . CYS A 1 87 ? 10.408 1.002 3.559 1.00 95.25 87 CYS A C 1
ATOM 650 O O . CYS A 1 87 ? 9.374 1.166 4.208 1.00 95.25 87 CYS A O 1
ATOM 652 N N . GLU A 1 88 ? 11.544 1.611 3.903 1.00 95.31 88 GLU A N 1
ATOM 653 C CA . GLU A 1 88 ? 11.721 2.408 5.134 1.00 95.31 88 GLU A CA 1
ATOM 654 C C . GLU A 1 88 ? 10.678 3.531 5.296 1.00 95.31 88 GLU A C 1
ATOM 656 O O . GLU A 1 88 ? 10.149 3.774 6.386 1.00 95.31 88 GLU A O 1
ATOM 661 N N . VAL A 1 89 ? 10.308 4.187 4.191 1.00 94.56 89 VAL A N 1
ATOM 662 C CA . VAL A 1 89 ? 9.276 5.236 4.195 1.00 94.56 89 VAL A CA 1
ATOM 663 C C . VAL A 1 89 ? 7.896 4.652 4.506 1.00 94.56 89 VAL A C 1
ATOM 665 O O . VAL A 1 89 ? 7.144 5.232 5.292 1.00 94.56 89 VAL A O 1
ATOM 668 N N . CYS A 1 90 ? 7.554 3.499 3.925 1.00 96.75 90 CYS A N 1
ATOM 669 C CA . CYS A 1 90 ? 6.304 2.810 4.237 1.00 96.75 90 CYS A CA 1
ATOM 670 C C . CYS A 1 90 ? 6.298 2.289 5.678 1.00 96.75 90 CYS A C 1
ATOM 672 O O . CYS A 1 90 ? 5.298 2.452 6.366 1.00 96.75 90 CYS A O 1
ATOM 674 N N . GLN A 1 91 ? 7.410 1.750 6.180 1.00 96.50 91 GLN A N 1
ATOM 675 C CA . GLN A 1 91 ? 7.529 1.317 7.578 1.00 96.50 91 GLN A CA 1
ATOM 676 C C . GLN A 1 91 ? 7.289 2.472 8.560 1.00 96.50 91 GLN A C 1
ATOM 678 O O . GLN A 1 91 ? 6.591 2.302 9.558 1.00 96.50 91 GLN A O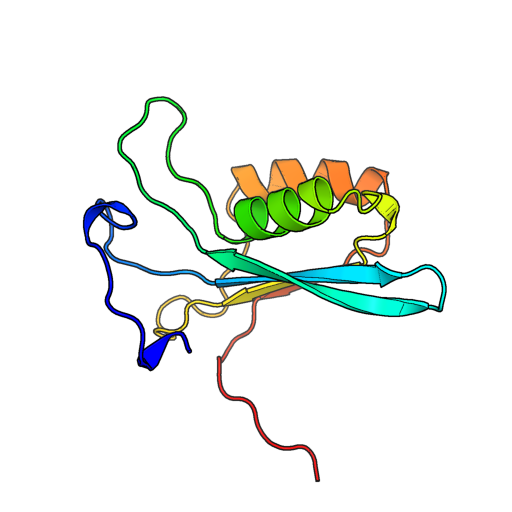 1
ATOM 683 N N . SER A 1 92 ? 7.770 3.673 8.232 1.00 95.81 92 SER A N 1
ATOM 684 C CA . SER A 1 92 ? 7.526 4.889 9.022 1.00 95.81 92 SER A CA 1
ATOM 685 C C . SER A 1 92 ? 6.056 5.334 9.028 1.00 95.81 92 SER A C 1
ATOM 687 O O . SER A 1 92 ? 5.601 5.989 9.964 1.00 95.81 92 SER A O 1
ATOM 689 N N . TRP A 1 93 ? 5.296 5.017 7.978 1.00 94.31 93 TRP A N 1
ATOM 690 C CA . TRP A 1 93 ? 3.841 5.199 7.959 1.00 94.31 93 TRP 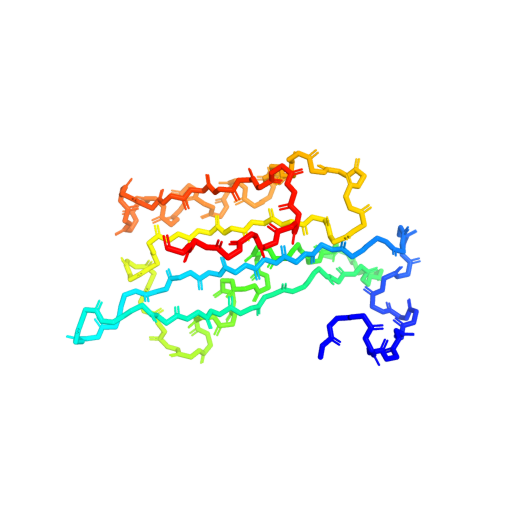A CA 1
ATOM 691 C C . TRP A 1 93 ? 3.136 4.121 8.782 1.00 94.31 93 TRP A C 1
ATOM 693 O O . TRP A 1 93 ? 2.264 4.426 9.593 1.00 94.31 93 TRP A O 1
ATOM 703 N N . LEU A 1 94 ? 3.547 2.867 8.601 1.00 95.69 94 LEU A N 1
ATOM 704 C CA . LEU A 1 94 ? 2.987 1.712 9.295 1.00 95.69 94 LEU A CA 1
ATOM 705 C C . LEU A 1 94 ? 3.160 1.810 10.811 1.00 95.69 94 LEU A C 1
ATOM 707 O O . LEU A 1 94 ? 2.247 1.436 11.536 1.00 95.69 94 LEU A O 1
ATOM 711 N N . SER A 1 95 ? 4.272 2.355 11.308 1.00 96.12 95 SER A N 1
ATOM 712 C CA . SER A 1 95 ? 4.466 2.580 12.746 1.00 96.12 95 SER A CA 1
ATOM 713 C C . SER A 1 95 ? 3.436 3.555 13.332 1.00 96.12 95 SER A C 1
ATOM 715 O O . SER A 1 95 ? 2.918 3.320 14.422 1.00 96.12 95 SER A O 1
ATOM 717 N N . LYS A 1 96 ? 3.062 4.604 12.587 1.00 96.75 96 LYS A N 1
ATOM 718 C CA . LYS A 1 96 ? 2.007 5.551 12.985 1.00 96.75 96 LYS A CA 1
ATOM 719 C C . LYS A 1 96 ? 0.624 4.909 12.940 1.00 96.75 96 LYS A C 1
ATOM 721 O O . LYS A 1 96 ? -0.183 5.152 13.830 1.00 96.75 96 LYS A O 1
ATOM 726 N N . LEU A 1 97 ? 0.360 4.070 11.936 1.00 96.12 97 LEU A N 1
ATOM 727 C CA . LEU A 1 97 ? -0.888 3.305 11.852 1.00 96.12 97 LEU A CA 1
ATOM 728 C C . LEU A 1 97 ? -1.001 2.269 12.976 1.00 96.12 97 LEU A C 1
ATOM 730 O O . LEU A 1 97 ? -2.066 2.153 13.571 1.00 96.12 97 LEU A O 1
ATOM 734 N N . LYS A 1 98 ? 0.093 1.588 13.338 1.00 96.56 98 LYS A N 1
ATOM 735 C CA . LYS A 1 98 ? 0.141 0.663 14.483 1.00 96.56 98 LYS A CA 1
ATOM 736 C C . LYS A 1 98 ? -0.230 1.333 15.804 1.00 96.56 98 LYS A C 1
ATOM 738 O O . LYS A 1 98 ? -0.847 0.700 16.649 1.00 96.56 98 LYS A O 1
ATOM 743 N N . ALA A 1 99 ? 0.091 2.616 15.973 1.00 97.12 99 ALA A N 1
ATOM 744 C CA . ALA A 1 99 ? -0.347 3.375 17.143 1.00 97.12 99 ALA A CA 1
ATOM 745 C C . ALA A 1 99 ? -1.872 3.617 17.174 1.00 97.12 99 ALA A C 1
ATOM 747 O O . ALA A 1 99 ? -2.416 3.883 18.239 1.00 97.12 99 ALA A O 1
ATOM 748 N N . GLN A 1 100 ? -2.557 3.543 16.026 1.00 97.44 100 GLN A N 1
ATOM 749 C CA . GLN A 1 100 ? -4.020 3.655 15.919 1.00 97.44 100 GLN A CA 1
ATOM 750 C C . GLN A 1 100 ? -4.715 2.289 15.996 1.00 97.44 100 GLN A C 1
ATOM 752 O O . GLN A 1 100 ? -5.828 2.199 16.506 1.00 97.44 100 GLN A O 1
ATOM 757 N N . ASN A 1 101 ? -4.070 1.238 15.484 1.00 96.75 101 ASN A N 1
ATOM 758 C CA . ASN A 1 101 ? -4.523 -0.146 15.575 1.00 96.75 101 ASN A CA 1
ATOM 759 C C . ASN A 1 101 ? -3.317 -1.094 15.751 1.00 96.75 101 ASN A C 1
ATOM 761 O O . ASN A 1 101 ? -2.647 -1.403 14.760 1.00 96.75 101 ASN A O 1
ATOM 765 N N . PRO A 1 102 ? -3.042 -1.581 16.976 1.00 96.31 102 PRO A N 1
ATOM 766 C CA . PRO A 1 102 ? -1.932 -2.500 17.244 1.00 96.31 102 PRO A CA 1
ATOM 767 C C . PRO A 1 102 ? -2.023 -3.842 16.503 1.00 96.31 102 PRO A C 1
ATOM 769 O O . PRO A 1 102 ? -0.991 -4.447 16.221 1.00 96.31 102 PRO A O 1
ATOM 772 N N . GLU A 1 103 ? -3.235 -4.264 16.128 1.00 95.00 103 GLU A N 1
ATOM 773 C CA . GLU A 1 103 ? -3.522 -5.551 15.476 1.00 95.00 103 GLU A CA 1
ATOM 774 C C . GLU A 1 103 ? -3.404 -5.495 13.940 1.00 95.00 103 GLU A C 1
ATOM 776 O O . GLU A 1 103 ? -3.704 -6.468 13.244 1.00 95.00 103 GLU A O 1
ATOM 781 N N . ILE A 1 104 ? -2.988 -4.355 13.371 1.00 96.31 104 ILE A N 1
ATOM 782 C CA . ILE A 1 104 ? -2.806 -4.224 11.922 1.00 96.31 104 ILE A CA 1
ATOM 783 C C . ILE A 1 104 ? -1.768 -5.229 11.401 1.00 96.31 104 ILE A C 1
ATOM 785 O O . ILE A 1 104 ? -0.610 -5.267 11.829 1.00 96.31 104 ILE A O 1
ATOM 789 N N . SER A 1 105 ? -2.174 -6.012 10.406 1.00 97.44 105 SER A N 1
ATOM 790 C CA . SER A 1 105 ? -1.325 -7.007 9.756 1.00 97.44 105 SER A CA 1
ATOM 791 C C . SER A 1 105 ? -0.662 -6.449 8.499 1.00 97.44 105 SER A C 1
ATOM 793 O O . SER A 1 105 ? -1.299 -5.808 7.666 1.00 97.44 105 SER A O 1
ATOM 795 N N . VAL A 1 106 ? 0.630 -6.720 8.328 1.00 97.19 106 VAL A N 1
ATOM 796 C CA . VAL A 1 106 ? 1.382 -6.365 7.117 1.00 97.19 106 VAL A CA 1
ATOM 797 C C . VAL A 1 106 ? 1.818 -7.656 6.447 1.00 97.19 106 VAL A C 1
ATOM 799 O O . VAL A 1 106 ? 2.544 -8.446 7.045 1.00 97.19 106 VAL A O 1
ATOM 802 N N . ILE A 1 107 ? 1.351 -7.873 5.222 1.00 96.88 107 ILE A N 1
ATOM 803 C CA . ILE A 1 107 ? 1.466 -9.146 4.516 1.00 96.88 107 ILE A CA 1
ATOM 804 C C . ILE A 1 107 ? 2.230 -8.920 3.211 1.00 96.88 107 ILE A C 1
ATOM 806 O O . ILE A 1 107 ? 1.775 -8.206 2.317 1.00 96.88 107 ILE A O 1
ATOM 810 N N . ALA A 1 108 ? 3.386 -9.566 3.091 1.00 93.81 108 ALA A N 1
ATOM 811 C CA . ALA A 1 108 ? 4.112 -9.687 1.835 1.00 93.81 108 ALA A CA 1
ATOM 812 C C . ALA A 1 108 ? 3.802 -11.061 1.230 1.00 93.81 108 ALA A C 1
ATOM 814 O O . ALA A 1 108 ? 4.151 -12.089 1.813 1.00 93.81 108 ALA A O 1
ATOM 815 N N . VAL A 1 109 ? 3.121 -11.092 0.083 1.00 93.31 109 VAL A N 1
ATOM 816 C CA . VAL A 1 109 ? 2.757 -12.363 -0.564 1.00 93.31 109 VAL A CA 1
ATOM 817 C C . VAL A 1 109 ? 3.925 -12.899 -1.383 1.00 93.31 109 VAL A C 1
ATOM 819 O O . VAL A 1 109 ? 4.617 -12.141 -2.057 1.00 93.31 109 VAL A O 1
ATOM 822 N N . SER A 1 110 ? 4.146 -14.211 -1.342 1.00 91.00 110 SER A N 1
ATOM 823 C CA . SER A 1 110 ? 5.191 -14.887 -2.126 1.00 91.00 110 SER A CA 1
ATOM 824 C C . SER A 1 110 ? 4.800 -15.093 -3.592 1.00 91.00 110 SER A C 1
ATOM 826 O O . SER A 1 110 ? 5.668 -15.219 -4.450 1.00 91.00 110 SER A O 1
ATOM 828 N N . SER A 1 111 ? 3.501 -15.108 -3.890 1.00 88.06 111 SER A N 1
ATOM 829 C CA . SER A 1 111 ? 2.952 -15.346 -5.222 1.00 88.06 111 SER A CA 1
ATOM 830 C C . SER A 1 111 ? 1.680 -14.528 -5.431 1.00 88.06 111 SER A C 1
ATOM 832 O O . SER A 1 111 ? 0.973 -14.205 -4.478 1.00 88.06 111 SER A O 1
ATOM 834 N N . THR A 1 112 ? 1.390 -14.205 -6.689 1.00 84.75 112 THR A N 1
ATOM 835 C CA . THR A 1 112 ? 0.104 -13.642 -7.124 1.00 84.75 112 THR A CA 1
ATOM 836 C C . THR A 1 112 ? -0.874 -14.706 -7.617 1.00 84.75 112 THR A C 1
ATOM 838 O O . THR A 1 112 ? -1.963 -14.359 -8.072 1.00 84.75 112 THR A O 1
ATOM 841 N N . ALA A 1 113 ? -0.509 -15.990 -7.532 1.00 83.94 113 ALA A N 1
ATOM 842 C CA . ALA A 1 113 ? -1.428 -17.089 -7.785 1.00 83.94 113 ALA A CA 1
ATOM 843 C C . ALA A 1 113 ? -2.605 -17.019 -6.799 1.00 83.94 113 ALA A C 1
ATOM 845 O O . ALA A 1 113 ? -2.414 -16.907 -5.588 1.00 83.94 113 ALA A O 1
ATOM 846 N N . CYS A 1 114 ? -3.823 -17.060 -7.333 1.00 76.69 114 CYS A N 1
ATOM 847 C CA . CYS A 1 114 ? -5.045 -17.167 -6.548 1.00 76.69 114 CYS A CA 1
ATOM 848 C C . CYS A 1 114 ? -5.606 -18.569 -6.755 1.00 76.69 114 CYS A C 1
ATOM 850 O O . CYS A 1 114 ? -6.407 -18.789 -7.664 1.00 76.69 114 CYS A O 1
ATOM 852 N N . ASP A 1 115 ? -5.150 -19.511 -5.936 1.00 78.50 115 ASP A N 1
ATOM 853 C CA . ASP A 1 115 ? -5.695 -20.861 -5.944 1.00 78.50 115 ASP A CA 1
ATOM 854 C C . ASP A 1 115 ? -7.131 -20.823 -5.411 1.00 78.50 115 ASP A C 1
ATOM 856 O O . ASP A 1 115 ? -7.425 -20.194 -4.390 1.00 78.50 115 ASP A O 1
ATOM 860 N N . SER A 1 116 ? -8.052 -21.476 -6.116 1.00 75.44 116 SER A N 1
ATOM 861 C CA . SER A 1 116 ? -9.413 -21.651 -5.623 1.00 75.44 116 SER A CA 1
ATOM 862 C C . SER A 1 116 ? -9.396 -22.659 -4.480 1.00 75.44 116 SER A C 1
ATOM 864 O O . SER A 1 116 ? -9.062 -23.826 -4.691 1.00 75.44 116 SER A O 1
ATOM 866 N N . PHE A 1 117 ? -9.779 -22.219 -3.286 1.00 67.38 117 PHE A N 1
ATOM 867 C CA . PHE A 1 117 ? -10.108 -23.132 -2.201 1.00 67.38 117 PHE A CA 1
ATOM 868 C C . PHE A 1 117 ? -11.479 -23.748 -2.504 1.00 67.38 117 PHE A C 1
ATOM 870 O O . PHE A 1 117 ? -12.473 -23.021 -2.573 1.00 67.38 117 PHE A O 1
ATOM 877 N N . ALA A 1 118 ? -11.492 -25.053 -2.776 1.00 54.97 118 ALA A N 1
ATOM 878 C CA . ALA A 1 118 ? -12.704 -25.848 -2.958 1.00 54.97 118 ALA A CA 1
ATOM 879 C C . ALA A 1 118 ? -13.219 -26.360 -1.610 1.00 54.97 118 ALA A C 1
ATOM 881 O O . ALA A 1 118 ? -12.371 -26.747 -0.773 1.00 54.97 118 ALA A O 1
#

Nearest PDB structures (foldseek):
  7zob-assembly2_E  TM=8.330E-01  e=1.079E-04  uncultured bacterium
  3dmo-assembly1_C  TM=7.761E-01  e=1.392E-04  Burkholderia pseudomallei
  4eg2-assembly2_D  TM=6.614E-01  e=1.070E-03  Vibrio cholerae
  1af2-assembly1_A  TM=6.719E-01  e=1.061E-02  Escherichia coli
  6k63-assembly2_D  TM=6.167E-01  e=3.342E-02  Klebsiella pneumoniae subsp. pneumoniae MGH 78578

Mean predicted aligned error: 3.99 Å

Secondary structure (DSSP, 8-state):
--TTSPPPGGGGTTT----EEEEEEE-TTS-EEEEEEE-B----TT-PBPHHHHHHHHHHHTT--GGGEEEEEEE-TTSSS-S-PPPHHHHHHHHHHHTT-TT-EEEE-S--------